Protein AF-A0AA36UUD1-F1 (afdb_monomer_lite)

Secondary structure (DSSP, 8-state):
--THHHHHHHHHHHSTTHHHHHHHHHHHHHPEE-SSPPPSSPPSEEEETTTTEEEE---HHHHHHHHHTTSEEEEEE-TTS-EEEEETTHHHHHHHHHHHHHHHHTT--------S-HHHHHHHHHHHHHHHHHHTTT-SPPPBGGGTB--TTSBPTTT-SBP--

Organism: Vibrio alginolyticus (NCBI:txid663)

pLDDT: mean 83.98, std 16.16, range [36.0, 97.5]

Sequence (165 aa):
MCADVVRQLDKALTNGNSKNQLSLIIELMEALPLDGTVYEMPQQVELIPHDEIYIGFFETTIIDRMQGLGIITLLGGHDDERQAVKLNERDDFLASWSAGVNEARNGSDLHYADYNNKYAFTAGYEHWHNRNKKALKGRLTHYSTSREYLCHGFIDEDTGEIWHQ

Radius of gyration: 15.78 Å; chains: 1; bounding box: 37×36×42 Å

Foldseek 3Di:
DDPPVVVVLVVCCPPPCNVLLLVVVQLLQFADEPPVDDDPDDRQWHAPPVVQKIKHAHDVVSVVVCVVVVQKDWPAADPVRITIMHGDVVVLLLVLLLQLLVCLVVVHDPDDDVRPDPNSSVSSVVVNVVQVVCVVVVNDDAAAVVNSGAGRNGQHPVPRDGDHD

Structure (mmCIF, N/CA/C/O backbone):
data_AF-A0AA36UUD1-F1
#
_entry.id   AF-A0AA36UUD1-F1
#
loop_
_atom_site.group_PDB
_atom_site.id
_atom_site.type_symbol
_atom_site.label_atom_id
_atom_site.label_alt_id
_atom_site.label_comp_id
_atom_site.label_asym_id
_atom_site.label_entity_id
_atom_site.label_seq_id
_atom_site.pdbx_PDB_ins_code
_atom_site.Cartn_x
_atom_site.Cartn_y
_atom_site.Cartn_z
_atom_site.occupancy
_atom_site.B_iso_or_equiv
_atom_site.auth_seq_id
_atom_site.auth_comp_id
_atom_site.auth_asym_id
_atom_site.auth_atom_id
_atom_site.pdbx_PDB_model_num
ATOM 1 N N . MET A 1 1 ? -13.589 -19.542 -13.590 1.00 39.94 1 MET A N 1
ATOM 2 C CA . MET A 1 1 ? -14.542 -18.630 -12.916 1.00 39.94 1 MET A CA 1
ATOM 3 C C . MET A 1 1 ? -14.615 -17.344 -13.721 1.00 39.94 1 MET A C 1
ATOM 5 O O . MET A 1 1 ? -13.586 -16.883 -14.193 1.00 39.94 1 MET A O 1
ATOM 9 N N . CYS A 1 2 ? -15.841 -16.923 -14.024 1.00 40.00 2 CYS A N 1
ATOM 10 C CA . CYS A 1 2 ? -16.252 -16.313 -15.292 1.00 40.00 2 CYS A CA 1
ATOM 11 C C . CYS A 1 2 ? -16.109 -14.779 -15.310 1.00 40.00 2 CYS A C 1
ATOM 13 O O . CYS A 1 2 ? -16.093 -14.152 -14.255 1.00 40.00 2 CYS A O 1
ATOM 15 N N . ALA A 1 3 ? -16.047 -14.191 -16.507 1.00 40.28 3 ALA A N 1
ATOM 16 C CA . ALA A 1 3 ? -15.802 -12.777 -16.834 1.00 40.28 3 ALA A CA 1
ATOM 17 C C . ALA A 1 3 ? -16.609 -11.708 -16.049 1.00 40.28 3 ALA A C 1
ATOM 19 O O . ALA A 1 3 ? -16.283 -10.523 -16.108 1.00 40.28 3 ALA A O 1
ATOM 20 N N . ASP A 1 4 ? -17.630 -12.103 -15.290 1.00 36.00 4 ASP A N 1
ATOM 21 C CA . ASP A 1 4 ? -18.462 -11.217 -14.477 1.00 36.00 4 ASP A CA 1
ATOM 22 C C . ASP A 1 4 ? -17.729 -10.606 -13.276 1.00 36.00 4 ASP A C 1
ATOM 24 O O . ASP A 1 4 ? -17.966 -9.442 -12.961 1.00 36.00 4 ASP A O 1
ATOM 28 N N . VAL A 1 5 ? -16.796 -11.328 -12.644 1.00 43.16 5 VAL A N 1
ATOM 29 C CA . VAL A 1 5 ? -16.016 -10.793 -11.506 1.00 43.16 5 VAL A CA 1
ATOM 30 C C . VAL A 1 5 ? -15.015 -9.733 -11.979 1.00 43.16 5 VAL A C 1
ATOM 32 O O . VAL A 1 5 ? -14.884 -8.679 -11.365 1.00 43.16 5 VAL A O 1
ATOM 35 N N . VAL A 1 6 ? -14.367 -9.968 -13.126 1.00 42.56 6 VAL A N 1
ATOM 36 C CA . VAL A 1 6 ? -13.420 -9.023 -13.749 1.00 42.56 6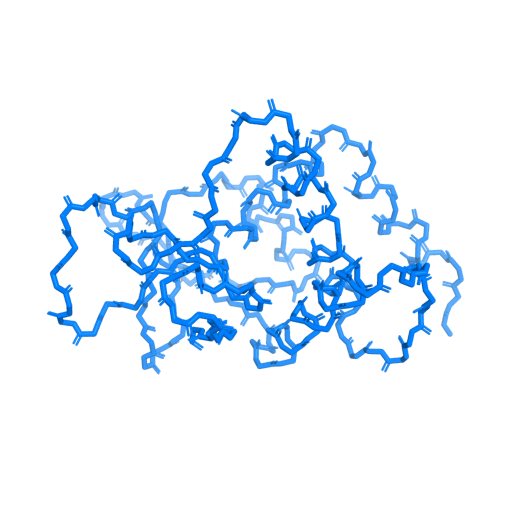 VAL A CA 1
ATOM 37 C C . VAL A 1 6 ? -14.131 -7.730 -14.143 1.00 42.56 6 VAL A C 1
ATOM 39 O O . VAL A 1 6 ? -13.677 -6.638 -13.827 1.00 42.56 6 VAL A O 1
ATOM 42 N N . ARG A 1 7 ? -15.321 -7.843 -14.738 1.00 43.84 7 ARG A N 1
ATOM 43 C CA . ARG A 1 7 ? -16.137 -6.685 -15.115 1.00 43.84 7 ARG A CA 1
ATOM 44 C C . ARG A 1 7 ? -16.692 -5.922 -13.904 1.00 43.84 7 ARG A C 1
ATOM 46 O O . ARG A 1 7 ? -16.985 -4.732 -14.021 1.00 43.84 7 ARG A O 1
ATOM 53 N N . GLN A 1 8 ? -16.863 -6.587 -12.761 1.00 48.94 8 GLN A N 1
ATOM 54 C CA . GLN A 1 8 ? -17.223 -5.949 -11.492 1.00 48.94 8 GLN A CA 1
ATOM 55 C C . GLN A 1 8 ? -16.033 -5.219 -10.856 1.00 48.94 8 GLN A C 1
ATOM 57 O O . GLN A 1 8 ? -16.241 -4.121 -10.346 1.00 48.94 8 GLN A O 1
ATOM 62 N N . LEU A 1 9 ? -14.815 -5.767 -10.944 1.00 50.91 9 LEU A N 1
ATOM 63 C CA . LEU A 1 9 ? -13.569 -5.123 -10.504 1.00 50.91 9 LEU A CA 1
ATOM 64 C C . LEU A 1 9 ? -13.235 -3.891 -11.356 1.00 50.91 9 LEU A C 1
ATOM 66 O O . LEU A 1 9 ? -13.065 -2.813 -10.797 1.00 50.91 9 LEU A O 1
ATOM 70 N N . ASP A 1 10 ? -13.290 -4.000 -12.687 1.00 45.44 10 ASP A N 1
ATOM 71 C CA . ASP A 1 10 ? -13.124 -2.850 -13.590 1.00 45.44 10 ASP A CA 1
ATOM 72 C C . ASP A 1 10 ? -14.180 -1.773 -13.313 1.00 45.44 10 ASP A C 1
ATOM 74 O O . ASP A 1 10 ? -13.852 -0.602 -13.157 1.00 45.44 10 ASP A O 1
ATOM 78 N N . LYS A 1 11 ? -15.460 -2.146 -13.149 1.00 48.84 11 LYS A N 1
ATOM 79 C CA . LYS A 1 11 ? -16.509 -1.184 -12.757 1.00 48.84 11 LYS A CA 1
ATOM 80 C C . LYS A 1 11 ? -16.268 -0.563 -11.381 1.00 48.84 11 LYS A C 1
ATOM 82 O O . LYS A 1 11 ? -16.616 0.605 -11.180 1.00 48.84 11 LYS A O 1
ATOM 87 N N . ALA A 1 12 ? -15.743 -1.336 -10.431 1.00 50.03 12 ALA A N 1
ATOM 88 C CA . ALA A 1 12 ? -15.401 -0.854 -9.101 1.00 50.03 12 ALA A CA 1
ATOM 89 C C . ALA A 1 12 ? -14.229 0.127 -9.147 1.00 50.03 12 ALA A C 1
ATOM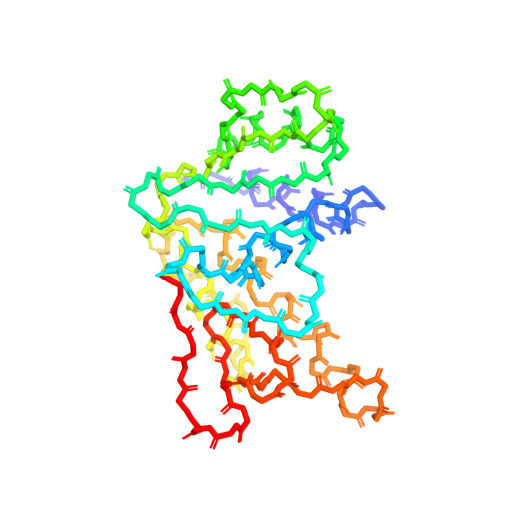 91 O O . ALA A 1 12 ? -14.250 1.041 -8.332 1.00 50.03 12 ALA A O 1
ATOM 92 N N . LEU A 1 13 ? -13.318 -0.015 -10.124 1.00 45.81 13 LEU A N 1
ATOM 93 C CA . LEU A 1 13 ? -12.143 0.828 -10.370 1.00 45.81 13 LEU A CA 1
ATOM 94 C C . LEU A 1 13 ? -12.403 2.032 -11.312 1.00 45.81 13 LEU A C 1
ATOM 96 O O . LEU A 1 13 ? -11.709 3.046 -11.232 1.00 45.81 13 LEU A O 1
ATOM 100 N N . THR A 1 14 ? -13.453 2.010 -12.145 1.00 42.50 14 THR A N 1
ATOM 101 C CA . THR A 1 14 ? -13.769 3.105 -13.094 1.00 42.50 14 THR A CA 1
ATOM 102 C C . THR A 1 14 ? -14.864 4.080 -12.643 1.00 42.50 14 THR A C 1
ATOM 104 O O . THR A 1 14 ? -14.973 5.176 -13.194 1.00 42.50 14 THR A O 1
ATOM 107 N N . ASN A 1 15 ? -15.704 3.723 -11.665 1.00 42.62 15 ASN A N 1
ATOM 108 C CA . ASN A 1 15 ? -16.710 4.645 -11.114 1.00 42.62 15 ASN A CA 1
ATOM 109 C C . ASN A 1 15 ? -16.046 5.630 -10.144 1.00 42.62 15 ASN A C 1
ATOM 111 O O . ASN A 1 15 ? -15.159 5.225 -9.417 1.00 42.62 15 ASN A O 1
ATOM 115 N N . GLY A 1 16 ? -16.497 6.888 -10.044 1.00 40.75 16 GLY A N 1
ATOM 116 C CA . GLY A 1 16 ? -15.852 7.942 -9.226 1.00 40.75 16 GLY A CA 1
ATOM 117 C C . GLY A 1 16 ? -15.595 7.629 -7.737 1.00 40.75 16 GLY A C 1
ATOM 118 O O . GLY A 1 16 ? -14.878 8.376 -7.085 1.00 40.75 16 GLY A O 1
ATOM 119 N N . ASN A 1 17 ? -16.131 6.516 -7.233 1.00 51.69 17 ASN A N 1
ATOM 120 C CA . ASN A 1 17 ? -15.953 5.966 -5.890 1.00 51.69 17 ASN A CA 1
ATOM 121 C C . ASN A 1 17 ? -14.735 5.001 -5.777 1.00 51.69 17 ASN A C 1
ATOM 123 O O . ASN A 1 17 ? -14.355 4.591 -4.688 1.00 51.69 17 ASN A O 1
ATOM 127 N N . SER A 1 18 ? -14.115 4.626 -6.902 1.00 55.06 18 SER A N 1
ATOM 128 C CA . SER A 1 18 ? -12.915 3.782 -6.990 1.00 55.06 18 SER A CA 1
ATOM 129 C C . SER A 1 18 ? -11.653 4.455 -6.482 1.00 55.06 18 SER A C 1
ATOM 131 O O . SER A 1 18 ? -10.820 3.836 -5.831 1.00 55.06 18 SER A O 1
ATOM 133 N N . LYS A 1 19 ? -11.530 5.750 -6.784 1.00 57.38 19 LYS A N 1
ATOM 134 C CA . LYS A 1 19 ? -10.394 6.583 -6.399 1.00 57.38 19 LYS A CA 1
ATOM 135 C C . LYS A 1 19 ? -10.244 6.616 -4.887 1.00 57.38 19 LYS A C 1
ATOM 137 O O . LYS A 1 19 ? -9.124 6.617 -4.404 1.00 57.38 19 LYS A O 1
ATOM 142 N N . ASN A 1 20 ? -11.365 6.571 -4.174 1.00 77.44 20 ASN A N 1
ATOM 143 C CA . ASN A 1 20 ? -11.408 6.556 -2.721 1.00 77.44 20 ASN A CA 1
ATOM 144 C C . ASN A 1 20 ? -10.974 5.187 -2.159 1.00 77.44 20 ASN A C 1
ATOM 146 O O . ASN A 1 20 ? -10.222 5.138 -1.194 1.00 77.44 20 ASN A O 1
ATOM 150 N N . GLN A 1 21 ? -11.354 4.076 -2.805 1.00 86.25 21 GLN A N 1
ATOM 151 C CA . GLN A 1 21 ? -10.882 2.733 -2.428 1.00 86.25 21 GLN A CA 1
ATOM 152 C C . GLN A 1 21 ? -9.380 2.556 -2.669 1.00 86.25 21 GLN A C 1
ATOM 154 O O . GLN A 1 21 ? -8.671 2.054 -1.802 1.00 86.25 21 GLN A O 1
ATOM 159 N N . LEU A 1 22 ? -8.897 2.985 -3.839 1.00 89.38 22 LEU A N 1
ATOM 160 C CA . LEU A 1 22 ? -7.475 2.952 -4.158 1.00 89.38 22 LEU A CA 1
ATOM 161 C C . LEU A 1 22 ? -6.684 3.878 -3.224 1.00 89.38 22 LEU A C 1
ATOM 163 O O . LEU A 1 22 ? -5.611 3.483 -2.791 1.00 89.38 22 LEU A O 1
ATOM 167 N N . SER A 1 23 ? -7.218 5.058 -2.875 1.00 90.25 23 SER A N 1
ATOM 168 C CA . SER A 1 23 ? -6.595 5.962 -1.891 1.00 90.25 23 SER A CA 1
ATOM 169 C C . SER A 1 23 ? -6.386 5.266 -0.555 1.00 90.25 23 SER A C 1
ATOM 171 O O . SER A 1 23 ? -5.261 5.242 -0.077 1.00 90.25 23 SER A O 1
ATOM 173 N N . LEU A 1 24 ? -7.427 4.617 -0.018 1.00 92.69 24 LEU A N 1
ATOM 174 C CA . LEU A 1 24 ? -7.310 3.878 1.237 1.00 92.69 24 LEU A CA 1
ATOM 175 C C . LEU A 1 24 ? -6.187 2.838 1.163 1.00 92.69 24 LEU A C 1
ATOM 177 O O . LEU A 1 24 ? -5.334 2.799 2.036 1.00 92.69 24 LEU A O 1
ATOM 181 N N . ILE A 1 25 ? -6.150 2.008 0.116 1.00 95.50 25 ILE A N 1
ATOM 182 C CA . ILE A 1 25 ? -5.087 1.002 -0.011 1.00 95.50 25 ILE A CA 1
ATOM 183 C C . I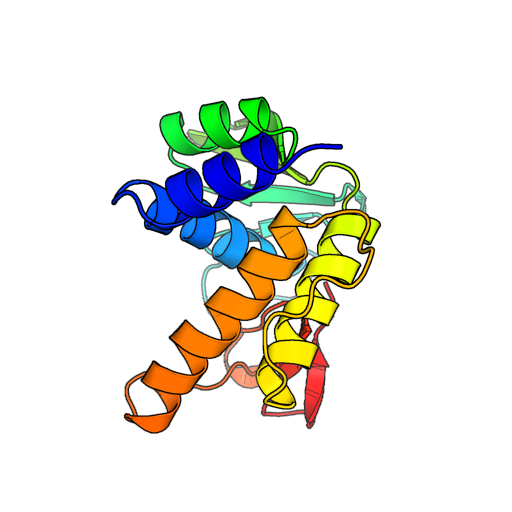LE A 1 25 ? -3.712 1.652 -0.134 1.00 95.50 25 ILE A C 1
ATOM 185 O O . ILE A 1 25 ? -2.777 1.165 0.490 1.00 95.50 25 ILE A O 1
ATOM 189 N N . ILE A 1 26 ? -3.576 2.737 -0.898 1.00 94.69 26 ILE A N 1
ATOM 190 C CA . ILE A 1 26 ? -2.313 3.477 -0.991 1.00 94.69 26 ILE A CA 1
ATOM 191 C C . ILE A 1 26 ? -1.876 3.942 0.398 1.00 94.69 26 ILE A C 1
ATOM 193 O O . ILE A 1 26 ? -0.736 3.689 0.761 1.00 94.69 26 ILE A O 1
ATOM 197 N N . GLU A 1 27 ? -2.774 4.528 1.189 1.00 94.12 27 GLU A N 1
ATOM 198 C CA . GLU A 1 27 ? -2.485 4.970 2.558 1.00 94.12 27 GLU A CA 1
ATOM 199 C C . GLU A 1 27 ? -2.024 3.800 3.443 1.00 94.12 27 GLU A C 1
ATOM 201 O O . GLU A 1 27 ? -1.046 3.931 4.176 1.00 94.12 27 GLU A O 1
ATOM 206 N N . LEU A 1 28 ? -2.643 2.617 3.319 1.00 96.44 28 LEU A N 1
ATOM 207 C CA . LEU A 1 28 ? -2.178 1.411 4.018 1.00 96.44 28 LEU A CA 1
ATOM 208 C C . LEU A 1 28 ? -0.794 0.954 3.528 1.00 96.44 28 LEU A C 1
ATOM 210 O O . LEU A 1 28 ? 0.034 0.547 4.334 1.00 96.44 28 LEU A O 1
ATOM 214 N N . MET A 1 29 ? -0.520 1.011 2.223 1.00 97.25 29 MET A N 1
ATOM 215 C CA . MET A 1 29 ? 0.769 0.614 1.630 1.00 97.25 29 MET A CA 1
ATOM 216 C C . MET A 1 29 ? 1.882 1.643 1.858 1.00 97.25 29 MET A C 1
ATOM 218 O O . MET A 1 29 ? 3.056 1.303 1.710 1.00 97.25 29 MET A O 1
ATOM 222 N N . GLU A 1 30 ? 1.526 2.885 2.185 1.00 95.19 30 GLU A N 1
ATOM 223 C CA . GLU A 1 30 ? 2.431 3.976 2.562 1.00 95.19 30 GLU A CA 1
ATOM 224 C C . GLU A 1 30 ? 2.663 4.061 4.079 1.00 95.19 30 GLU A C 1
ATOM 226 O O . GLU A 1 30 ? 3.582 4.753 4.513 1.00 95.19 30 GLU A O 1
ATOM 231 N N . ALA A 1 31 ? 1.872 3.341 4.884 1.00 94.62 31 ALA A N 1
ATOM 232 C CA . ALA A 1 31 ? 2.023 3.313 6.334 1.00 94.62 31 ALA A CA 1
ATOM 233 C C . ALA A 1 31 ? 3.435 2.867 6.739 1.00 94.62 31 ALA A C 1
ATOM 235 O O . ALA A 1 31 ? 3.985 1.893 6.207 1.00 94.62 31 ALA A O 1
ATOM 236 N N . LEU A 1 32 ? 4.014 3.578 7.698 1.00 91.00 32 LEU A N 1
ATOM 237 C CA . LEU A 1 32 ? 5.332 3.275 8.235 1.00 91.00 32 LEU A CA 1
ATOM 238 C C . LEU A 1 32 ? 5.182 2.526 9.568 1.00 91.00 32 LEU A C 1
ATOM 240 O O . LEU A 1 32 ? 4.195 2.722 10.286 1.00 91.00 32 LEU A O 1
ATOM 244 N N . PRO A 1 33 ? 6.124 1.629 9.897 1.00 89.62 33 PRO A N 1
ATOM 245 C CA . PRO A 1 33 ? 6.029 0.818 11.098 1.00 89.62 33 PRO A CA 1
ATOM 246 C C . PRO A 1 33 ? 6.188 1.670 12.363 1.00 89.62 33 PRO A C 1
ATOM 248 O O . PRO A 1 33 ? 7.097 2.487 12.486 1.00 89.62 33 PRO A O 1
ATOM 251 N N . LEU A 1 34 ? 5.333 1.427 13.352 1.00 85.88 34 LEU A N 1
ATOM 252 C CA . LEU A 1 34 ? 5.462 1.957 14.704 1.00 85.88 34 LEU A CA 1
ATOM 253 C C . LEU A 1 34 ? 6.401 1.052 15.522 1.00 85.88 34 LEU A C 1
ATOM 255 O O . LEU A 1 34 ? 5.986 0.365 16.454 1.00 85.88 34 LEU A O 1
ATOM 259 N N . ASP A 1 35 ? 7.675 1.011 15.135 1.00 83.12 35 ASP A N 1
ATOM 260 C CA . ASP A 1 35 ? 8.712 0.139 15.715 1.00 83.12 35 ASP A CA 1
ATOM 261 C C . ASP A 1 35 ? 9.637 0.853 16.722 1.00 83.12 35 ASP A C 1
ATOM 263 O O . ASP A 1 35 ? 10.632 0.293 17.185 1.00 83.12 35 ASP A O 1
ATOM 267 N N . GLY A 1 36 ? 9.291 2.090 17.088 1.00 80.81 36 GLY A N 1
ATOM 268 C CA . GLY A 1 36 ? 10.110 2.968 17.923 1.00 80.81 36 GLY A CA 1
ATOM 269 C C . GLY A 1 36 ? 10.931 3.985 17.128 1.00 80.81 36 GLY A C 1
ATOM 270 O O . GLY A 1 36 ? 11.556 4.855 17.738 1.00 80.81 36 GLY A O 1
ATOM 271 N N . THR A 1 37 ? 10.899 3.925 15.793 1.00 84.12 37 THR A N 1
ATOM 272 C CA . THR A 1 37 ? 11.420 4.991 14.933 1.00 84.12 37 THR A CA 1
ATOM 273 C C . THR A 1 37 ? 10.635 6.284 15.156 1.00 84.12 37 THR A C 1
ATOM 275 O O . THR A 1 37 ? 9.404 6.294 15.185 1.00 84.12 37 THR A O 1
ATOM 278 N N . VAL A 1 38 ? 11.357 7.390 15.343 1.00 83.62 38 VAL A N 1
ATOM 279 C CA . VAL A 1 38 ? 10.766 8.726 15.468 1.00 83.62 38 VAL A CA 1
ATOM 280 C C . VAL A 1 38 ? 10.782 9.374 14.096 1.00 83.62 38 VAL A C 1
ATOM 282 O O . VAL A 1 38 ? 11.857 9.613 13.552 1.00 83.62 38 VAL A O 1
ATOM 285 N N . TYR A 1 39 ? 9.592 9.656 13.580 1.00 84.00 39 TYR A N 1
ATOM 286 C CA . TYR A 1 39 ? 9.397 10.337 12.309 1.00 84.00 39 TYR A CA 1
ATOM 287 C C . TYR A 1 39 ? 9.187 11.837 12.548 1.00 84.00 39 TYR A C 1
ATOM 289 O O . TYR A 1 39 ? 8.471 12.231 13.474 1.00 84.00 39 TYR A O 1
ATOM 297 N 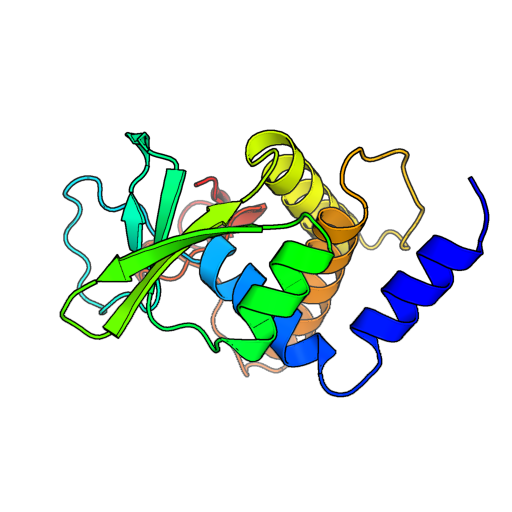N . GLU A 1 40 ? 9.826 12.680 11.743 1.00 85.38 40 GLU A N 1
ATOM 298 C CA . GLU A 1 40 ? 9.643 14.134 11.760 1.00 85.38 40 GLU A CA 1
ATOM 299 C C . GLU A 1 40 ? 8.257 14.536 11.232 1.00 85.38 40 GLU A C 1
ATOM 301 O O . GLU A 1 40 ? 7.668 15.522 11.688 1.00 85.38 40 GLU A O 1
ATOM 306 N N . MET A 1 41 ? 7.719 13.763 10.288 1.00 79.06 41 MET A N 1
ATOM 307 C CA . MET A 1 41 ? 6.434 13.985 9.647 1.00 79.06 41 MET A CA 1
ATOM 308 C C . MET A 1 41 ? 5.338 13.139 10.313 1.00 79.06 41 MET A C 1
ATOM 310 O O . MET A 1 41 ? 5.488 11.925 10.470 1.00 79.06 41 MET A O 1
ATOM 314 N N . PRO A 1 42 ? 4.191 13.743 10.679 1.00 75.06 42 PRO A N 1
ATOM 315 C CA . PRO A 1 42 ? 3.083 12.992 11.251 1.00 75.06 42 PRO A CA 1
ATOM 316 C C . PRO A 1 42 ? 2.495 12.035 10.210 1.00 75.06 42 PRO A C 1
ATOM 318 O O . PRO A 1 42 ? 2.091 12.454 9.121 1.00 75.06 42 PRO A O 1
ATOM 321 N N . GLN A 1 43 ? 2.425 10.753 10.562 1.00 79.19 43 GLN A N 1
ATOM 322 C CA . GLN A 1 43 ? 1.850 9.723 9.704 1.00 79.19 43 GLN A CA 1
ATOM 323 C C . GLN A 1 43 ? 0.325 9.839 9.661 1.00 79.19 43 GLN A C 1
ATOM 325 O O . GLN A 1 43 ? -0.325 10.091 10.674 1.00 79.19 43 GLN A O 1
ATOM 330 N N . GLN A 1 44 ? -0.254 9.635 8.478 1.00 84.56 44 GLN A N 1
ATOM 331 C CA . GLN A 1 44 ? -1.712 9.564 8.324 1.00 84.56 44 GLN A CA 1
ATOM 332 C C . GLN A 1 44 ? -2.270 8.211 8.777 1.00 84.56 44 GLN A C 1
ATOM 334 O O . GLN A 1 44 ? -3.384 8.141 9.296 1.00 84.56 44 GLN A O 1
ATOM 339 N N . VAL A 1 45 ? -1.477 7.156 8.580 1.00 92.19 45 VAL A N 1
ATOM 340 C CA . VAL A 1 45 ? -1.773 5.787 8.991 1.00 92.19 45 VAL A CA 1
ATOM 341 C C . VAL A 1 45 ? -0.543 5.218 9.678 1.00 92.19 45 VAL A C 1
ATOM 343 O O . VAL A 1 45 ? 0.539 5.201 9.095 1.00 92.19 45 VAL A O 1
ATOM 346 N N . GLU A 1 46 ? -0.732 4.733 10.898 1.00 91.44 46 GLU A N 1
ATOM 347 C CA . GLU A 1 46 ? 0.285 4.046 11.689 1.00 91.44 46 GLU A CA 1
ATOM 348 C C . GLU A 1 46 ? 0.135 2.532 11.492 1.00 91.44 46 GLU A C 1
ATOM 350 O O . GLU A 1 46 ? -0.970 1.995 11.614 1.00 91.44 46 GLU A O 1
ATOM 355 N N . LEU A 1 47 ? 1.234 1.827 11.209 1.00 94.31 47 LEU A N 1
ATOM 356 C CA . LEU A 1 47 ? 1.257 0.362 11.162 1.00 94.31 47 LEU A CA 1
ATOM 357 C C . LEU A 1 47 ? 1.834 -0.189 12.469 1.00 94.31 47 LEU A C 1
ATOM 359 O O . LEU A 1 47 ? 2.998 0.044 12.768 1.00 94.31 47 LEU A O 1
ATOM 363 N N . ILE A 1 48 ? 1.065 -0.983 13.215 1.00 93.75 48 ILE A N 1
ATOM 364 C CA . ILE A 1 48 ? 1.567 -1.809 14.323 1.00 93.75 48 ILE A CA 1
ATOM 365 C C . ILE A 1 48 ? 2.079 -3.127 13.723 1.00 93.75 48 ILE A C 1
ATOM 367 O O . ILE A 1 48 ? 1.253 -3.981 13.387 1.00 93.75 48 ILE A O 1
ATOM 371 N N . PRO A 1 49 ? 3.403 -3.343 13.578 1.00 90.12 49 PRO A N 1
ATOM 372 C CA . PRO A 1 49 ? 3.912 -4.426 12.732 1.00 90.12 49 PRO A CA 1
ATOM 373 C C . PRO A 1 49 ? 3.638 -5.816 13.306 1.00 90.12 49 PRO A C 1
ATOM 375 O O . PRO A 1 49 ? 3.245 -6.714 12.574 1.00 90.12 49 PRO A O 1
ATOM 378 N N . HIS A 1 50 ? 3.789 -5.981 14.625 1.00 89.06 50 HIS A N 1
ATOM 379 C CA . HIS A 1 50 ? 3.579 -7.267 15.298 1.00 89.06 50 HIS A CA 1
ATOM 380 C C . HIS A 1 50 ? 2.144 -7.783 15.148 1.00 89.06 50 HIS A C 1
ATOM 382 O O . HIS A 1 50 ? 1.925 -8.981 14.993 1.00 89.06 50 HIS A O 1
ATOM 388 N N . ASP A 1 51 ? 1.171 -6.874 15.206 1.00 92.06 51 ASP A N 1
ATOM 389 C CA . ASP A 1 51 ? -0.242 -7.234 15.139 1.00 92.06 51 ASP A CA 1
ATOM 390 C C . ASP A 1 51 ? -0.817 -7.077 13.729 1.00 92.06 51 ASP A C 1
ATOM 392 O O . ASP A 1 51 ? -1.960 -7.479 13.507 1.00 92.06 51 ASP A O 1
ATOM 396 N N . GLU A 1 52 ? -0.048 -6.519 12.789 1.00 95.00 52 GLU A N 1
ATOM 397 C CA . GLU A 1 52 ? -0.454 -6.197 11.415 1.00 95.00 52 GLU A CA 1
ATOM 398 C C . GLU A 1 52 ? -1.703 -5.306 11.355 1.00 95.00 52 GLU A C 1
ATOM 400 O O . GLU A 1 52 ? -2.607 -5.501 10.537 1.00 95.00 52 GLU A O 1
ATOM 405 N N . ILE A 1 53 ? -1.782 -4.347 12.278 1.00 96.00 53 ILE A N 1
ATOM 406 C CA . ILE A 1 53 ? -2.919 -3.436 12.415 1.00 96.00 53 ILE A CA 1
ATOM 407 C C . ILE A 1 53 ? -2.538 -2.077 11.857 1.00 96.00 53 ILE A C 1
ATOM 409 O O . ILE A 1 53 ? -1.507 -1.517 12.220 1.00 96.00 53 ILE A O 1
ATOM 413 N N . TYR A 1 54 ? -3.416 -1.531 11.027 1.00 96.44 54 TYR A N 1
ATOM 414 C CA . TYR A 1 54 ? -3.330 -0.169 10.534 1.00 96.44 54 TYR A CA 1
ATOM 415 C C . TYR A 1 54 ? -4.296 0.711 11.325 1.00 96.44 54 TYR A C 1
ATOM 417 O O . TYR A 1 54 ? -5.478 0.378 11.440 1.00 96.44 54 TYR A O 1
ATOM 425 N N . ILE A 1 55 ? -3.801 1.825 11.860 1.00 94.38 55 ILE A N 1
ATOM 426 C CA . ILE A 1 55 ? -4.580 2.784 12.647 1.00 94.38 55 ILE A CA 1
ATOM 427 C C . ILE A 1 55 ? -4.568 4.132 11.936 1.00 94.38 55 ILE A C 1
ATOM 429 O O . ILE A 1 55 ? -3.504 4.664 11.632 1.00 94.38 55 ILE A O 1
ATOM 433 N N . GLY A 1 56 ? -5.743 4.703 11.687 1.00 93.31 56 GLY A N 1
ATOM 434 C CA . GLY A 1 56 ? -5.866 5.991 11.006 1.00 93.31 56 GLY A CA 1
ATOM 435 C C . GLY A 1 56 ? -7.298 6.510 10.979 1.00 93.31 56 GLY A C 1
ATOM 436 O O . GLY A 1 56 ? -8.188 5.943 11.612 1.00 93.31 56 GLY A O 1
ATOM 437 N N . PHE A 1 57 ? -7.517 7.600 10.246 1.00 91.12 57 PHE A N 1
ATOM 438 C CA . PHE A 1 57 ? -8.851 8.142 9.987 1.00 91.12 57 PHE A CA 1
ATOM 439 C C . PHE A 1 57 ? -9.323 7.703 8.607 1.00 91.12 57 PHE A C 1
ATOM 441 O O . PHE A 1 57 ? -8.800 8.151 7.589 1.00 91.12 57 PHE A O 1
ATOM 448 N N . PHE A 1 58 ? -10.343 6.857 8.572 1.00 90.44 58 PHE A N 1
ATOM 449 C CA . PHE A 1 58 ? -10.869 6.276 7.347 1.00 90.44 58 PHE A CA 1
ATOM 450 C C . PHE A 1 58 ? -12.349 6.614 7.173 1.00 90.44 58 PHE A C 1
ATOM 452 O O . PHE A 1 58 ? -13.134 6.654 8.124 1.00 90.44 58 PHE A O 1
ATOM 459 N N . GLU A 1 59 ? -12.770 6.815 5.926 1.00 90.00 59 GLU A N 1
ATOM 460 C CA . GLU A 1 59 ? -14.182 7.020 5.619 1.00 90.00 59 GLU A CA 1
ATOM 461 C C . GLU A 1 59 ? -14.958 5.704 5.805 1.00 90.00 59 GLU A C 1
ATOM 463 O O . GLU A 1 59 ? -14.686 4.704 5.134 1.00 90.00 59 GLU A O 1
ATOM 468 N N . THR A 1 60 ? -15.970 5.704 6.678 1.00 88.62 60 THR A N 1
ATOM 469 C CA . THR A 1 60 ? -16.758 4.503 7.014 1.00 88.62 60 THR A CA 1
ATOM 470 C C . THR A 1 60 ? -17.371 3.830 5.784 1.00 88.62 60 THR A C 1
ATOM 472 O O . THR A 1 60 ? -17.374 2.607 5.685 1.00 88.62 60 THR A O 1
ATOM 475 N N . THR A 1 61 ? -17.829 4.613 4.800 1.00 91.00 61 THR A N 1
ATOM 476 C CA . THR A 1 61 ? -18.424 4.076 3.563 1.00 91.00 61 THR A CA 1
ATOM 477 C C . THR A 1 61 ? -17.415 3.271 2.735 1.00 91.00 61 THR A C 1
ATOM 479 O O . THR A 1 61 ? -17.782 2.281 2.095 1.00 91.00 61 THR A O 1
ATOM 482 N N . ILE A 1 62 ? -16.138 3.673 2.757 1.00 90.25 62 ILE A N 1
ATOM 483 C CA . ILE A 1 62 ? -15.047 2.963 2.091 1.00 90.25 62 ILE A CA 1
ATOM 484 C C . ILE A 1 62 ? -14.727 1.701 2.884 1.00 90.25 62 ILE A C 1
ATOM 486 O O . ILE A 1 62 ? -14.639 0.638 2.270 1.00 90.25 62 ILE A O 1
ATOM 490 N N . ILE A 1 63 ? -14.624 1.789 4.219 1.00 92.12 63 ILE A N 1
ATOM 491 C CA . ILE A 1 63 ? -14.391 0.617 5.077 1.00 92.12 63 ILE A CA 1
ATOM 492 C C . ILE A 1 63 ? -15.438 -0.460 4.799 1.00 92.12 63 ILE A C 1
ATOM 494 O O . ILE A 1 63 ? -15.077 -1.574 4.422 1.00 92.12 63 ILE A O 1
ATOM 498 N N . ASP A 1 64 ? -16.726 -0.125 4.903 1.00 92.12 64 ASP A N 1
ATOM 499 C CA . ASP A 1 64 ? -17.829 -1.071 4.703 1.00 92.12 64 ASP A CA 1
ATOM 500 C C . ASP A 1 64 ? -17.737 -1.768 3.347 1.00 92.12 64 ASP A C 1
ATOM 502 O O . ASP A 1 64 ? -17.943 -2.979 3.217 1.00 92.12 64 ASP A O 1
ATOM 506 N N . ARG A 1 65 ? -17.370 -1.006 2.315 1.00 91.00 65 ARG A N 1
ATOM 507 C CA . ARG A 1 65 ? -17.233 -1.533 0.965 1.00 91.00 65 ARG A CA 1
ATOM 508 C C . ARG A 1 65 ? -16.032 -2.460 0.821 1.00 91.00 65 ARG A C 1
ATOM 510 O O . ARG A 1 65 ? -16.144 -3.486 0.155 1.00 91.00 65 ARG A O 1
ATOM 517 N N . MET A 1 66 ? -14.901 -2.114 1.424 1.00 92.94 66 MET A N 1
ATOM 518 C CA . MET A 1 66 ? -13.681 -2.922 1.383 1.00 92.94 66 MET A CA 1
ATOM 519 C C . MET A 1 66 ? -13.820 -4.206 2.208 1.00 92.94 66 MET A C 1
ATOM 521 O O . MET A 1 66 ? -13.332 -5.252 1.777 1.00 92.94 66 MET A O 1
ATOM 525 N N . GLN A 1 67 ? -14.572 -4.167 3.312 1.00 93.56 67 GLN A N 1
ATOM 526 C CA . GLN A 1 67 ? -15.009 -5.369 4.027 1.00 93.56 67 GLN A CA 1
ATOM 527 C C . GLN A 1 67 ? -15.917 -6.244 3.161 1.00 93.56 67 GLN A C 1
ATOM 529 O O . GLN A 1 67 ? -15.722 -7.453 3.086 1.00 93.56 67 GLN A O 1
ATOM 534 N N . GLY A 1 68 ? -16.881 -5.642 2.453 1.00 91.19 68 GLY A N 1
ATOM 535 C CA . GLY A 1 68 ? -17.771 -6.365 1.539 1.00 91.19 68 GLY A CA 1
ATOM 536 C C . GLY A 1 68 ? -17.041 -7.051 0.377 1.00 91.19 68 GLY A C 1
ATOM 537 O O . GLY A 1 68 ? -17.527 -8.050 -0.147 1.00 91.19 68 GLY A O 1
ATOM 538 N N . LEU A 1 69 ? -15.866 -6.541 -0.006 1.00 88.19 69 LEU A N 1
ATOM 539 C CA . LEU A 1 69 ? -14.967 -7.158 -0.988 1.00 88.19 69 LEU A CA 1
ATOM 540 C C . LEU A 1 69 ? -14.008 -8.191 -0.372 1.00 88.19 69 LEU A C 1
ATOM 542 O O . LEU A 1 69 ? -13.245 -8.812 -1.107 1.00 88.19 69 LEU A O 1
ATOM 546 N N . GLY A 1 70 ? -14.025 -8.368 0.951 1.00 91.50 70 GLY A N 1
ATOM 547 C CA . GLY A 1 70 ? -13.126 -9.269 1.667 1.00 91.50 70 GLY A CA 1
ATOM 548 C C . GLY A 1 70 ? -11.675 -8.790 1.725 1.00 91.50 70 GLY A C 1
ATOM 549 O O . GLY A 1 70 ? -10.805 -9.593 2.036 1.00 91.50 70 GLY A O 1
ATOM 550 N N . ILE A 1 71 ? -11.400 -7.512 1.445 1.00 94.06 71 ILE A N 1
ATOM 551 C CA . ILE A 1 71 ? -10.032 -6.970 1.408 1.00 94.06 71 ILE A CA 1
ATOM 552 C C . ILE A 1 71 ? -9.535 -6.594 2.802 1.00 94.06 71 ILE A C 1
ATOM 554 O O . ILE A 1 71 ? -8.375 -6.839 3.125 1.00 94.06 71 ILE A O 1
ATOM 558 N N . ILE A 1 72 ? -10.408 -6.005 3.620 1.00 96.25 72 ILE A N 1
ATOM 559 C CA . ILE A 1 72 ? -10.060 -5.573 4.974 1.00 96.25 72 ILE A CA 1
ATOM 560 C C . ILE A 1 72 ? -11.044 -6.103 6.008 1.00 96.25 72 ILE A C 1
ATOM 562 O O . ILE A 1 72 ? -12.176 -6.462 5.680 1.00 96.25 72 ILE A O 1
ATOM 566 N N . THR A 1 73 ? -10.622 -6.062 7.265 1.00 96.88 73 THR A N 1
ATOM 567 C CA . THR A 1 73 ? -11.468 -6.256 8.443 1.00 96.88 73 THR A CA 1
ATOM 568 C C . THR A 1 73 ? -11.321 -5.050 9.370 1.00 96.88 73 THR A C 1
ATOM 570 O O . THR A 1 73 ? -10.202 -4.704 9.745 1.00 96.88 73 THR A O 1
ATOM 573 N N . LEU A 1 74 ? -12.431 -4.416 9.758 1.00 96.69 74 LEU A N 1
ATOM 574 C CA . LEU A 1 74 ? -12.474 -3.406 10.818 1.00 96.69 74 LEU A CA 1
ATOM 575 C C . LEU A 1 74 ? -12.433 -4.107 12.178 1.00 96.69 74 LEU A C 1
ATOM 577 O O . LEU A 1 74 ? -13.290 -4.934 12.485 1.00 96.69 74 LEU A O 1
ATOM 581 N N . LEU A 1 75 ? -11.449 -3.757 13.002 1.00 96.19 75 LEU A N 1
ATOM 582 C CA . LEU A 1 75 ? -11.306 -4.281 14.359 1.00 96.19 75 LEU A CA 1
ATOM 583 C C . LEU A 1 75 ? -12.061 -3.439 15.390 1.00 96.19 75 LEU A C 1
ATOM 585 O O . LEU A 1 75 ? -12.517 -3.969 16.401 1.00 96.19 75 LEU A O 1
ATOM 589 N N . GLY A 1 76 ? -12.202 -2.137 15.140 1.00 91.69 76 GLY A N 1
ATOM 590 C CA . GLY A 1 76 ? -12.903 -1.219 16.031 1.00 91.69 76 GLY A CA 1
ATOM 591 C C . GLY A 1 76 ? -12.494 0.236 15.826 1.00 91.69 76 GLY A C 1
ATOM 592 O O . GLY A 1 76 ? -11.674 0.549 14.962 1.00 91.69 76 GLY A O 1
ATOM 593 N N . GLY A 1 77 ? -13.094 1.114 16.628 1.00 88.56 77 GLY A N 1
ATOM 594 C CA . GLY A 1 77 ? -12.709 2.518 16.758 1.00 88.56 77 GLY A CA 1
ATOM 595 C C . GLY A 1 77 ? -12.002 2.778 18.088 1.00 88.56 77 GLY A C 1
ATOM 596 O O . GLY A 1 77 ? -12.246 2.075 19.069 1.00 88.56 77 GLY A O 1
ATOM 597 N N . HIS A 1 78 ? -11.142 3.786 18.102 1.00 81.12 78 HIS A N 1
ATOM 598 C CA . HIS A 1 78 ? -10.477 4.332 19.278 1.00 81.12 78 HIS A CA 1
ATOM 599 C C . HIS A 1 78 ? -11.228 5.567 19.800 1.00 81.12 78 HIS A C 1
ATOM 601 O O . HIS A 1 78 ? -12.051 6.159 19.100 1.00 81.12 78 HIS A O 1
ATOM 607 N N . ASP A 1 79 ? -10.925 5.968 21.037 1.00 78.81 79 ASP A N 1
ATOM 608 C CA . ASP A 1 79 ? -11.551 7.124 21.700 1.00 78.81 79 ASP A CA 1
ATOM 609 C C . ASP A 1 79 ? -11.282 8.460 20.982 1.00 78.81 79 ASP A C 1
ATOM 611 O O . ASP A 1 79 ? -12.007 9.432 21.179 1.00 78.81 79 ASP A O 1
ATOM 615 N N . ASP A 1 80 ? -10.249 8.511 20.141 1.00 85.12 80 ASP A N 1
ATOM 616 C CA . ASP A 1 80 ? -9.859 9.664 19.327 1.00 85.12 80 ASP A CA 1
ATOM 617 C C . ASP A 1 80 ? -10.425 9.621 17.896 1.00 85.12 80 ASP A C 1
ATOM 619 O O . ASP A 1 80 ? -9.917 10.303 17.010 1.00 85.12 80 ASP A O 1
ATOM 623 N N . GLU A 1 81 ? -11.476 8.824 17.679 1.00 85.56 81 GLU A N 1
ATOM 624 C CA . GLU A 1 81 ? -12.175 8.616 16.402 1.00 85.56 81 GLU A CA 1
ATOM 625 C C . GLU A 1 81 ? -11.366 7.880 15.319 1.00 85.56 81 GLU A C 1
ATOM 627 O O . GLU A 1 81 ? -11.910 7.586 14.250 1.00 85.56 81 GLU A O 1
ATOM 632 N N . ARG A 1 82 ? -10.105 7.505 15.582 1.00 91.06 82 ARG A N 1
ATOM 633 C CA . ARG A 1 82 ? -9.334 6.648 14.669 1.00 91.06 82 ARG A CA 1
ATOM 634 C C . ARG A 1 82 ? -9.932 5.251 14.616 1.00 91.06 82 ARG A C 1
ATOM 636 O O . ARG A 1 82 ? -10.462 4.746 15.604 1.00 91.06 82 ARG A O 1
ATOM 643 N N . GLN A 1 83 ? -9.812 4.583 13.477 1.00 94.88 83 GLN A N 1
ATOM 644 C CA . GLN A 1 83 ? -10.215 3.191 13.329 1.00 94.88 83 GLN A CA 1
ATOM 645 C C . GLN A 1 83 ? -9.002 2.280 13.152 1.00 94.88 83 GLN A C 1
ATOM 647 O O . GLN A 1 83 ? -7.998 2.665 12.555 1.00 94.88 83 GLN A O 1
ATOM 652 N N . ALA A 1 84 ? -9.129 1.052 13.649 1.00 96.38 84 ALA A N 1
ATOM 653 C CA . ALA A 1 84 ? -8.147 -0.010 13.486 1.00 96.38 84 ALA A CA 1
ATOM 654 C C . ALA A 1 84 ? -8.636 -1.010 12.432 1.00 96.38 84 ALA A C 1
ATOM 656 O O . ALA A 1 84 ? -9.711 -1.599 12.584 1.00 96.38 84 ALA A O 1
ATOM 657 N N . VAL A 1 85 ? -7.850 -1.231 11.379 1.00 97.19 85 VAL A N 1
ATOM 658 C CA . VAL A 1 85 ? -8.171 -2.169 10.293 1.00 97.19 85 VAL A CA 1
ATOM 659 C C . VAL A 1 85 ? -7.037 -3.167 10.057 1.00 97.19 85 VAL A C 1
ATOM 661 O O . VAL A 1 85 ? -5.871 -2.884 10.327 1.00 97.19 85 VAL A O 1
ATOM 664 N N . LYS A 1 86 ? -7.380 -4.339 9.520 1.00 97.50 86 LYS A N 1
ATOM 665 C CA . LYS A 1 86 ? -6.434 -5.340 9.009 1.00 97.50 86 LYS A CA 1
ATOM 666 C C . LYS A 1 86 ? -6.654 -5.590 7.531 1.00 97.50 86 LYS A C 1
ATOM 668 O O . LYS A 1 86 ? -7.798 -5.589 7.084 1.00 97.50 86 LYS A O 1
ATOM 673 N N . LEU A 1 87 ? -5.577 -5.881 6.808 1.00 97.25 87 LEU A N 1
ATOM 674 C CA . LEU A 1 87 ? -5.656 -6.520 5.495 1.00 97.25 87 LEU A CA 1
ATOM 675 C C . LEU A 1 87 ? -5.924 -8.015 5.688 1.00 97.25 87 LEU A C 1
ATOM 677 O O . LEU A 1 87 ? -5.252 -8.672 6.483 1.00 97.25 87 LEU A O 1
ATOM 681 N N . ASN A 1 88 ? -6.892 -8.557 4.959 1.00 95.75 88 ASN A N 1
ATOM 682 C CA . ASN A 1 88 ? -7.116 -9.999 4.930 1.00 95.75 88 ASN A CA 1
ATOM 683 C C . ASN A 1 88 ? -6.067 -10.649 4.024 1.00 95.75 88 ASN A C 1
ATOM 685 O O . ASN A 1 88 ? -5.778 -10.117 2.953 1.00 95.75 88 ASN A O 1
ATOM 689 N N . GLU A 1 89 ? -5.512 -11.789 4.454 1.00 94.81 89 GLU A N 1
ATOM 690 C CA . GLU A 1 89 ? -4.438 -12.488 3.727 1.00 94.81 89 GLU A CA 1
ATOM 691 C C . GLU A 1 89 ? -3.276 -11.530 3.382 1.00 94.81 89 GLU A C 1
ATOM 693 O O . GLU A 1 89 ? -2.845 -11.439 2.234 1.00 94.81 89 GLU A O 1
ATOM 698 N N . ARG A 1 90 ? -2.811 -10.758 4.382 1.00 95.31 90 ARG A N 1
ATOM 699 C CA . ARG A 1 90 ? -1.885 -9.626 4.206 1.00 95.31 90 ARG A CA 1
ATOM 700 C C . ARG A 1 90 ? -0.665 -9.971 3.355 1.00 95.31 90 ARG A C 1
ATOM 702 O O . ARG A 1 90 ? -0.371 -9.222 2.431 1.00 95.31 90 ARG A O 1
ATOM 709 N N . ASP A 1 91 ? 0.007 -11.085 3.618 1.00 94.75 91 ASP A N 1
ATOM 710 C CA . ASP A 1 91 ? 1.202 -11.477 2.858 1.00 94.75 91 ASP A CA 1
ATOM 711 C C . ASP A 1 91 ? 0.901 -11.684 1.367 1.00 94.75 91 ASP A C 1
ATOM 713 O O . ASP A 1 91 ? 1.608 -11.155 0.506 1.00 94.75 91 ASP A O 1
ATOM 717 N N . ASP A 1 92 ? -0.198 -12.372 1.049 1.00 94.25 92 ASP A N 1
ATOM 718 C CA . ASP A 1 92 ? -0.662 -12.576 -0.327 1.00 94.25 92 ASP A CA 1
ATOM 719 C C . ASP A 1 92 ? -1.088 -11.252 -0.977 1.00 94.25 92 ASP A C 1
ATOM 721 O O . ASP A 1 92 ? -0.842 -11.030 -2.170 1.00 94.25 92 ASP A O 1
ATOM 725 N N . PHE A 1 93 ? -1.698 -10.350 -0.201 1.00 96.06 93 PHE A N 1
ATOM 726 C CA . PHE A 1 93 ? -2.043 -9.002 -0.644 1.00 96.06 93 PHE A CA 1
ATOM 727 C C . PHE A 1 93 ? -0.785 -8.200 -1.001 1.00 96.06 93 PHE A C 1
ATOM 729 O O . PHE A 1 93 ? -0.696 -7.675 -2.111 1.00 96.06 93 PHE A O 1
ATOM 736 N N . LEU A 1 94 ? 0.197 -8.134 -0.099 1.00 96.50 94 LEU A N 1
ATOM 737 C CA . LEU A 1 94 ? 1.454 -7.404 -0.280 1.00 96.50 94 LEU A CA 1
ATOM 738 C C . LEU A 1 94 ? 2.266 -7.952 -1.456 1.00 96.50 94 LEU A C 1
ATOM 740 O O . LEU A 1 94 ? 2.717 -7.187 -2.314 1.00 96.50 94 LEU A O 1
ATOM 744 N N . ALA A 1 95 ? 2.387 -9.278 -1.548 1.00 95.00 95 ALA A N 1
ATOM 745 C CA . ALA A 1 95 ? 3.063 -9.940 -2.655 1.00 95.00 95 ALA A CA 1
ATOM 746 C C . ALA A 1 95 ? 2.382 -9.626 -3.995 1.00 95.00 95 ALA A C 1
ATOM 748 O O . ALA A 1 95 ? 3.052 -9.266 -4.966 1.00 95.00 95 ALA A O 1
ATOM 749 N N . SER A 1 96 ? 1.047 -9.700 -4.043 1.00 94.12 96 SER A N 1
ATOM 750 C CA . SER A 1 96 ? 0.277 -9.392 -5.252 1.00 94.12 96 SER A CA 1
ATOM 751 C C . SER A 1 96 ? 0.380 -7.911 -5.633 1.00 94.12 96 SER A C 1
ATOM 753 O O . SER A 1 96 ? 0.570 -7.601 -6.807 1.00 94.12 96 SER A O 1
ATOM 755 N N . TRP A 1 97 ? 0.319 -6.995 -4.661 1.00 95.88 97 TRP A N 1
ATOM 756 C CA . TRP A 1 97 ? 0.524 -5.560 -4.872 1.00 95.88 97 TRP A CA 1
ATOM 757 C C . TRP A 1 97 ? 1.904 -5.266 -5.464 1.00 95.88 97 TRP A C 1
ATOM 759 O O . TRP A 1 97 ? 2.003 -4.633 -6.516 1.00 95.88 97 TRP A O 1
ATOM 769 N N . SER A 1 98 ? 2.965 -5.772 -4.829 1.00 96.00 98 SER A N 1
ATOM 770 C CA . SER A 1 98 ? 4.348 -5.585 -5.279 1.00 96.00 98 SER A CA 1
ATOM 771 C C . SER A 1 98 ? 4.571 -6.156 -6.683 1.00 96.00 98 SER A C 1
ATOM 773 O O . SER A 1 98 ? 5.201 -5.515 -7.527 1.00 96.00 98 SER A O 1
ATOM 775 N N . ALA A 1 99 ? 3.971 -7.313 -6.988 1.00 93.06 99 ALA A N 1
ATOM 776 C CA . ALA A 1 99 ? 3.988 -7.881 -8.333 1.00 93.06 99 ALA A CA 1
ATOM 777 C C . ALA A 1 99 ? 3.332 -6.945 -9.363 1.00 93.06 99 ALA A C 1
ATOM 779 O O . ALA A 1 99 ? 3.909 -6.724 -10.425 1.00 93.06 99 ALA A O 1
ATOM 780 N N . GLY A 1 100 ? 2.187 -6.337 -9.037 1.00 92.31 100 GLY A N 1
ATOM 781 C CA . GLY A 1 100 ? 1.517 -5.361 -9.903 1.00 92.31 100 GLY A CA 1
ATOM 782 C C . GLY A 1 100 ? 2.361 -4.114 -10.169 1.00 92.31 100 GLY A C 1
ATOM 783 O O . GLY A 1 100 ? 2.483 -3.675 -11.315 1.00 92.31 100 GLY A O 1
ATOM 784 N N . VAL A 1 101 ? 3.001 -3.577 -9.125 1.00 94.31 101 VAL A N 1
ATOM 785 C CA . VAL A 1 101 ? 3.943 -2.449 -9.238 1.00 94.31 101 VAL A CA 1
ATOM 786 C C . VAL A 1 101 ? 5.122 -2.812 -10.146 1.00 94.31 101 VAL A C 1
ATOM 788 O O . VAL A 1 101 ? 5.495 -2.036 -11.028 1.00 94.31 101 VAL A O 1
ATOM 791 N N . ASN A 1 102 ? 5.704 -3.998 -9.954 1.00 92.75 102 ASN A N 1
ATOM 792 C CA . ASN A 1 102 ? 6.838 -4.472 -10.740 1.00 92.75 102 ASN A CA 1
ATOM 793 C C . ASN A 1 102 ? 6.472 -4.700 -12.215 1.00 92.75 102 ASN A C 1
ATOM 795 O O . ASN A 1 102 ? 7.233 -4.302 -13.095 1.00 92.75 102 ASN A O 1
ATOM 799 N N . GLU A 1 103 ? 5.306 -5.286 -12.486 1.00 90.94 103 GLU A N 1
ATOM 800 C CA . GLU A 1 103 ? 4.824 -5.528 -13.848 1.00 90.94 103 GLU A CA 1
ATOM 801 C C . GLU A 1 103 ? 4.631 -4.207 -14.605 1.00 90.94 103 GLU A C 1
ATOM 803 O O . GLU A 1 103 ? 5.153 -4.034 -15.708 1.00 90.94 103 GLU A O 1
ATOM 808 N N . ALA A 1 104 ? 3.982 -3.227 -13.961 1.00 90.19 104 ALA A N 1
ATOM 809 C CA . ALA A 1 104 ? 3.808 -1.886 -14.515 1.00 90.19 104 ALA A CA 1
ATOM 810 C C . ALA A 1 104 ? 5.155 -1.205 -14.804 1.00 90.19 104 ALA A C 1
ATOM 812 O O . ALA A 1 104 ? 5.343 -0.607 -15.866 1.00 90.19 104 ALA A O 1
ATOM 813 N N . ARG A 1 105 ? 6.113 -1.328 -13.877 1.00 90.81 105 ARG A N 1
ATOM 814 C CA . ARG A 1 105 ? 7.463 -0.765 -14.010 1.00 90.81 105 ARG A CA 1
ATOM 815 C C . ARG A 1 105 ? 8.238 -1.348 -15.189 1.00 90.81 105 ARG A C 1
ATOM 817 O O . ARG A 1 105 ? 8.976 -0.610 -15.838 1.00 90.81 105 ARG A O 1
ATOM 824 N N . ASN A 1 106 ? 8.061 -2.635 -15.474 1.00 89.00 106 ASN A N 1
ATOM 825 C CA . ASN A 1 106 ? 8.733 -3.315 -16.583 1.00 89.00 106 ASN A CA 1
ATOM 826 C C . ASN A 1 106 ? 8.101 -3.005 -17.951 1.00 89.00 106 ASN A C 1
ATOM 828 O O . ASN A 1 106 ? 8.636 -3.419 -18.978 1.00 89.00 106 ASN A O 1
ATOM 832 N N . GLY A 1 107 ? 6.997 -2.249 -17.980 1.00 82.56 107 GLY A N 1
ATOM 833 C CA . GLY A 1 107 ? 6.310 -1.870 -19.212 1.00 82.56 107 GLY A CA 1
ATOM 834 C C . GLY A 1 107 ? 5.520 -3.011 -19.850 1.00 82.56 107 GLY A C 1
ATOM 835 O O . GLY A 1 107 ? 5.154 -2.900 -21.019 1.00 82.56 107 GLY A O 1
ATOM 836 N N . SER A 1 108 ? 5.270 -4.091 -19.110 1.00 75.88 108 SER A N 1
ATOM 837 C CA . SER A 1 108 ? 4.356 -5.137 -19.550 1.00 75.88 108 SER A CA 1
ATOM 838 C C . SER A 1 108 ? 2.916 -4.640 -19.508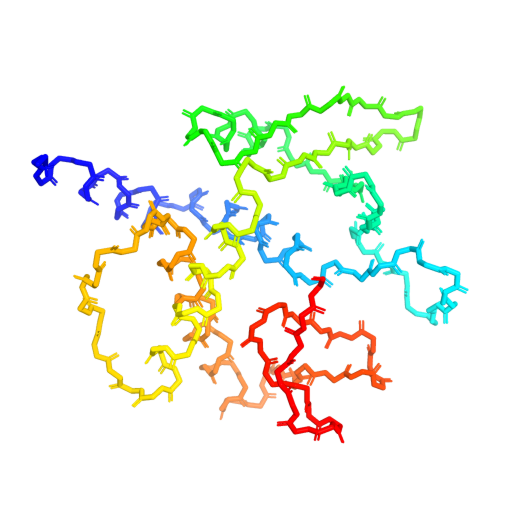 1.00 75.88 108 SER A C 1
ATOM 840 O O . SER A 1 108 ? 2.528 -3.874 -18.623 1.00 75.88 108 SER A O 1
ATOM 842 N N . ASP A 1 109 ? 2.104 -5.130 -20.438 1.00 67.81 109 ASP A N 1
ATOM 843 C CA . ASP A 1 109 ? 0.657 -4.978 -20.349 1.00 67.81 109 ASP A CA 1
ATOM 844 C C . ASP A 1 109 ? 0.101 -5.777 -19.163 1.00 67.81 109 ASP A C 1
ATOM 846 O O . ASP A 1 109 ? 0.736 -6.715 -18.678 1.00 67.81 109 ASP A O 1
ATOM 850 N N . LEU A 1 110 ? -1.110 -5.421 -18.716 1.00 64.94 110 LEU A N 1
ATOM 851 C CA . LEU A 1 110 ? -1.852 -6.124 -17.666 1.00 64.94 110 LEU A CA 1
ATOM 852 C C . LEU A 1 110 ? -2.247 -7.536 -18.146 1.00 64.94 110 LEU A C 1
ATOM 854 O O . LEU A 1 110 ? -3.405 -7.827 -18.445 1.00 64.94 110 LEU A O 1
ATOM 858 N N . HIS A 1 111 ? -1.271 -8.426 -18.263 1.00 59.56 111 HIS A N 1
ATOM 859 C CA . HIS A 1 111 ? -1.499 -9.839 -18.465 1.00 59.56 111 HIS A CA 1
ATOM 860 C C . HIS A 1 111 ? -1.813 -10.443 -17.105 1.00 59.56 111 HIS A C 1
ATOM 862 O O . HIS A 1 111 ? -1.006 -10.395 -16.181 1.00 59.56 111 HIS A O 1
ATOM 868 N N . TYR A 1 112 ? -3.023 -10.987 -16.975 1.00 53.97 112 TYR A N 1
ATOM 869 C CA . TYR A 1 112 ? -3.455 -11.682 -15.772 1.00 53.97 112 TYR A CA 1
ATOM 870 C C . TYR A 1 112 ? -2.578 -12.920 -15.566 1.00 53.97 112 TYR A C 1
ATOM 872 O O . TYR A 1 112 ? -2.889 -13.993 -16.080 1.00 53.97 112 TYR A O 1
ATOM 880 N N . ALA A 1 113 ? -1.482 -12.784 -14.824 1.00 52.41 113 ALA A N 1
ATOM 881 C CA . ALA A 1 113 ? -0.899 -13.939 -14.171 1.00 52.41 113 ALA A CA 1
ATOM 882 C C . ALA A 1 113 ? -1.886 -14.421 -13.096 1.00 52.41 113 ALA A C 1
ATOM 884 O O . ALA A 1 113 ? -2.704 -13.648 -12.579 1.00 52.41 113 ALA A O 1
ATOM 885 N N . ASP A 1 114 ? -1.850 -15.717 -12.804 1.00 61.41 114 ASP A N 1
ATOM 886 C CA . ASP A 1 114 ? -2.702 -16.388 -11.821 1.00 61.41 114 ASP A CA 1
ATOM 887 C C . ASP A 1 114 ? -2.331 -15.987 -10.378 1.00 61.41 114 ASP A C 1
ATOM 889 O O . ASP A 1 114 ? -2.007 -16.826 -9.544 1.00 61.41 114 ASP A O 1
ATOM 893 N N . TYR A 1 115 ? -2.341 -14.689 -10.073 1.00 65.06 115 TYR A N 1
ATOM 894 C CA . TYR A 1 115 ? -2.106 -14.180 -8.728 1.00 65.06 115 TYR A CA 1
ATOM 895 C C . TYR A 1 115 ? -3.319 -14.448 -7.837 1.00 65.06 115 TYR A C 1
ATOM 897 O O . TYR A 1 115 ? -4.467 -14.234 -8.251 1.00 65.06 115 TYR A O 1
ATOM 905 N N . ASN A 1 116 ? -3.043 -14.866 -6.598 1.00 72.75 116 ASN A N 1
ATOM 906 C CA . ASN A 1 116 ? -4.060 -15.155 -5.586 1.00 72.75 116 ASN A CA 1
ATOM 907 C C . ASN A 1 116 ? -4.962 -13.935 -5.339 1.00 72.75 116 ASN A C 1
ATOM 909 O O . ASN A 1 116 ? -6.186 -14.069 -5.354 1.00 72.75 116 ASN A O 1
ATOM 913 N N . ASN A 1 117 ? -4.381 -12.731 -5.221 1.00 83.62 117 ASN A N 1
ATOM 914 C CA . ASN A 1 117 ? -5.133 -11.498 -4.994 1.00 83.62 117 ASN A CA 1
ATOM 915 C C . ASN A 1 117 ? -5.109 -10.554 -6.212 1.00 83.62 117 ASN A C 1
ATOM 917 O O . ASN A 1 117 ? -4.297 -9.633 -6.332 1.00 83.62 117 ASN A O 1
ATOM 921 N N . LYS A 1 118 ? -6.068 -10.756 -7.123 1.00 87.19 118 LYS A N 1
ATOM 922 C CA . LYS A 1 118 ? -6.216 -9.951 -8.353 1.00 87.19 118 LYS A CA 1
ATOM 923 C C . LYS A 1 118 ? -6.503 -8.473 -8.092 1.00 87.19 118 LYS A C 1
ATOM 925 O O . LYS A 1 118 ? -6.126 -7.628 -8.905 1.00 87.19 118 LYS A O 1
ATOM 930 N N . TYR A 1 119 ? -7.184 -8.164 -6.988 1.00 89.50 119 TYR A N 1
ATOM 931 C CA . TYR A 1 119 ? -7.474 -6.786 -6.610 1.00 89.50 119 TYR A CA 1
ATOM 932 C C . TYR A 1 119 ? -6.181 -6.051 -6.242 1.00 89.50 119 TYR A C 1
ATOM 934 O O . TYR A 1 119 ? -5.894 -5.012 -6.831 1.00 89.50 119 TYR A O 1
ATOM 942 N N . ALA A 1 120 ? -5.372 -6.627 -5.349 1.00 92.88 120 ALA A N 1
ATOM 943 C CA . ALA A 1 120 ? -4.101 -6.049 -4.919 1.00 92.88 120 ALA A CA 1
ATOM 944 C C . ALA A 1 120 ? -3.134 -5.843 -6.092 1.00 92.88 120 ALA A C 1
ATOM 946 O O . ALA A 1 120 ? -2.564 -4.763 -6.235 1.00 92.88 120 ALA A O 1
ATOM 947 N N . PHE A 1 121 ? -3.024 -6.839 -6.980 1.00 92.62 121 PHE A N 1
ATOM 948 C CA . PHE A 1 121 ? -2.223 -6.730 -8.201 1.00 92.62 121 PHE A CA 1
ATOM 949 C C . PHE A 1 121 ? -2.648 -5.544 -9.071 1.00 92.62 121 PHE A C 1
ATOM 951 O O . PHE A 1 121 ? -1.826 -4.706 -9.443 1.00 92.62 121 PHE A O 1
ATOM 958 N N . THR A 1 122 ? -3.947 -5.439 -9.362 1.00 89.75 122 THR A N 1
ATOM 959 C CA . THR A 1 122 ? -4.475 -4.356 -10.204 1.00 89.75 122 THR A CA 1
ATOM 960 C C . THR A 1 122 ? -4.271 -2.994 -9.538 1.00 89.75 122 THR A C 1
ATOM 962 O O . THR A 1 122 ? -3.850 -2.047 -10.195 1.00 89.75 122 THR A O 1
ATOM 965 N N . ALA A 1 123 ? -4.490 -2.902 -8.224 1.00 92.50 123 ALA A N 1
ATOM 966 C CA . ALA A 1 123 ? -4.307 -1.670 -7.465 1.00 92.50 123 ALA A CA 1
ATOM 967 C C . ALA A 1 123 ? -2.839 -1.196 -7.462 1.00 92.50 123 ALA A C 1
ATOM 969 O O . ALA A 1 123 ? -2.581 -0.017 -7.711 1.00 92.50 123 ALA A O 1
ATOM 970 N N . GLY A 1 124 ? -1.876 -2.106 -7.269 1.00 93.88 124 GLY A N 1
ATOM 971 C CA . GLY A 1 124 ? -0.446 -1.790 -7.342 1.00 93.88 124 GLY A CA 1
ATOM 972 C C . GLY A 1 124 ? -0.018 -1.333 -8.741 1.00 93.88 124 GLY A C 1
ATOM 973 O O . GLY A 1 124 ? 0.666 -0.315 -8.888 1.00 93.88 124 GLY A O 1
ATOM 974 N N . TYR A 1 125 ? -0.494 -2.028 -9.780 1.00 91.94 125 TYR A N 1
ATOM 975 C CA . TYR A 1 125 ? -0.261 -1.665 -11.182 1.00 91.94 125 TYR A CA 1
ATOM 976 C C . TYR A 1 125 ? -0.800 -0.259 -11.505 1.00 91.94 125 TYR A C 1
ATOM 978 O O . TYR A 1 125 ? -0.090 0.591 -12.053 1.00 91.94 125 TYR A O 1
ATOM 986 N N . GLU A 1 126 ? -2.051 0.024 -11.128 1.00 91.00 126 GLU A N 1
ATOM 987 C CA . GLU A 1 126 ? -2.682 1.332 -11.330 1.00 91.00 126 GLU A CA 1
ATOM 988 C C . GLU A 1 126 ? -1.981 2.449 -10.552 1.00 91.00 126 GLU A C 1
ATOM 990 O O . GLU A 1 126 ? -1.772 3.543 -11.094 1.00 91.00 126 GLU A O 1
ATOM 995 N N . HIS A 1 127 ? -1.597 2.194 -9.297 1.00 93.69 127 HIS A N 1
ATOM 996 C CA . HIS A 1 127 ? -0.873 3.165 -8.477 1.00 93.69 127 HIS A CA 1
ATOM 997 C C . HIS A 1 127 ? 0.454 3.552 -9.124 1.00 93.69 127 HIS A C 1
ATOM 999 O O . HIS A 1 127 ? 0.735 4.745 -9.271 1.00 93.69 127 HIS A O 1
ATOM 1005 N N . TRP A 1 128 ? 1.224 2.575 -9.616 1.00 93.38 128 TRP A N 1
ATOM 1006 C CA . TRP A 1 128 ? 2.479 2.859 -10.309 1.00 93.38 128 TRP A CA 1
ATOM 1007 C C . TRP A 1 128 ? 2.274 3.789 -11.509 1.00 93.38 128 TRP A C 1
ATOM 1009 O O . TRP A 1 128 ? 2.950 4.815 -11.607 1.00 93.38 128 TRP A O 1
ATOM 1019 N N . HIS A 1 129 ? 1.301 3.511 -12.385 1.00 89.81 129 HIS A N 1
ATOM 1020 C CA . HIS A 1 129 ? 1.021 4.364 -13.552 1.00 89.81 129 HIS A CA 1
ATOM 1021 C C . HIS A 1 129 ? 0.567 5.768 -13.154 1.00 89.81 129 HIS A C 1
ATOM 1023 O O . HIS A 1 129 ? 1.038 6.769 -13.709 1.00 89.81 129 HIS A O 1
ATOM 1029 N N . ASN A 1 130 ? -0.327 5.861 -12.166 1.00 89.44 130 ASN A N 1
ATOM 1030 C CA . ASN A 1 130 ? -0.810 7.134 -11.640 1.00 89.44 130 ASN A CA 1
ATOM 1031 C C . ASN A 1 130 ? 0.334 7.977 -11.073 1.00 89.44 130 ASN A C 1
ATOM 1033 O O . ASN A 1 130 ? 0.370 9.196 -11.285 1.00 89.44 130 ASN A O 1
ATOM 1037 N N . ARG A 1 131 ? 1.276 7.333 -10.382 1.00 89.25 131 ARG A N 1
ATOM 1038 C CA . ARG A 1 131 ? 2.414 7.986 -9.746 1.00 89.25 131 ARG A CA 1
ATOM 1039 C C . ARG A 1 131 ? 3.493 8.359 -10.757 1.00 89.25 131 ARG A C 1
ATOM 1041 O O . ARG A 1 131 ? 3.866 9.530 -10.828 1.00 89.25 131 ARG A O 1
ATOM 1048 N N . ASN A 1 132 ? 3.907 7.426 -11.612 1.00 84.25 132 ASN A N 1
ATOM 1049 C CA . ASN A 1 132 ? 4.916 7.648 -12.648 1.00 84.25 132 ASN A CA 1
ATOM 1050 C C . ASN A 1 132 ? 4.500 8.779 -13.603 1.00 84.25 132 ASN A C 1
ATOM 1052 O O . ASN A 1 132 ? 5.273 9.694 -13.880 1.00 84.25 132 ASN A O 1
ATOM 1056 N N . LYS A 1 133 ? 3.225 8.824 -14.010 1.00 78.94 133 LYS A N 1
ATOM 1057 C CA . LYS A 1 133 ? 2.681 9.924 -14.824 1.00 78.94 133 LYS A CA 1
ATOM 1058 C C . LYS A 1 133 ? 2.764 11.295 -14.140 1.00 78.94 133 LYS A C 1
ATOM 1060 O O . LYS A 1 133 ? 2.862 12.308 -14.837 1.00 78.94 133 LYS A O 1
ATOM 1065 N N . LYS A 1 134 ? 2.665 11.362 -12.807 1.00 80.56 134 LYS A N 1
ATOM 1066 C CA . LYS A 1 134 ? 2.811 12.611 -12.036 1.00 80.56 134 LYS A CA 1
ATOM 1067 C C . LYS A 1 134 ? 4.286 12.975 -11.840 1.00 80.56 134 LYS A C 1
ATOM 1069 O O . LYS A 1 134 ? 4.628 14.141 -12.036 1.00 80.56 134 LYS A O 1
ATOM 1074 N N . ALA A 1 135 ? 5.137 11.995 -11.537 1.00 77.94 135 ALA A N 1
ATOM 1075 C CA . ALA A 1 135 ? 6.581 12.169 -11.374 1.00 77.94 135 ALA A CA 1
ATOM 1076 C C . ALA A 1 135 ? 7.251 12.650 -12.673 1.00 77.94 135 ALA A C 1
ATOM 1078 O O . ALA A 1 135 ? 7.921 13.677 -12.666 1.00 77.94 135 ALA A O 1
ATOM 1079 N N . LEU A 1 136 ? 6.945 12.029 -13.823 1.00 73.50 136 LEU A N 1
ATOM 1080 C CA . LEU A 1 136 ? 7.423 12.460 -15.151 1.00 73.50 136 LEU A CA 1
ATOM 1081 C C . LEU A 1 136 ? 7.033 13.904 -15.509 1.00 73.50 136 LEU A C 1
ATOM 1083 O O . LEU A 1 136 ? 7.656 14.530 -16.361 1.00 73.50 136 LEU A O 1
ATOM 1087 N N . LYS A 1 137 ? 5.987 14.445 -14.875 1.00 79.44 137 LYS A N 1
ATOM 1088 C CA . LYS A 1 137 ? 5.542 15.836 -15.050 1.00 79.44 137 LYS A CA 1
ATOM 1089 C C . LYS A 1 137 ? 6.135 16.793 -14.011 1.00 79.44 137 LYS A C 1
ATOM 1091 O O . LYS A 1 137 ? 5.701 17.942 -13.964 1.00 79.44 137 LYS A O 1
ATOM 1096 N N . GLY A 1 138 ? 7.046 16.322 -13.156 1.00 78.12 138 GLY A N 1
ATOM 1097 C CA . GLY A 1 138 ? 7.627 17.082 -12.047 1.00 78.12 138 GLY A CA 1
ATOM 1098 C C . GLY A 1 138 ? 6.616 17.460 -10.961 1.00 78.12 138 GLY A C 1
ATOM 1099 O O . GLY A 1 138 ? 6.819 18.438 -10.252 1.00 78.12 138 GLY A O 1
ATOM 1100 N N . ARG A 1 139 ? 5.484 16.747 -10.864 1.00 78.12 139 ARG A N 1
ATOM 1101 C CA . ARG A 1 139 ? 4.371 17.089 -9.954 1.00 78.12 139 ARG A CA 1
ATOM 1102 C C . ARG A 1 139 ? 4.349 16.264 -8.673 1.00 78.12 139 ARG A C 1
ATOM 1104 O O . ARG A 1 139 ? 3.418 16.419 -7.888 1.00 78.12 139 ARG A O 1
ATOM 1111 N N . LEU A 1 140 ? 5.292 15.343 -8.508 1.00 81.56 140 LEU A N 1
ATOM 1112 C CA . LEU A 1 140 ? 5.348 14.461 -7.353 1.00 81.56 140 LEU A CA 1
ATOM 1113 C C . LEU A 1 140 ? 6.792 14.053 -7.072 1.00 81.56 140 LEU A C 1
ATOM 1115 O O . LEU A 1 140 ? 7.539 13.774 -8.009 1.00 81.56 140 LEU A O 1
ATOM 1119 N N . THR A 1 141 ? 7.151 14.021 -5.794 1.00 82.69 141 THR A N 1
ATOM 1120 C CA . THR A 1 141 ? 8.424 13.503 -5.293 1.00 82.69 141 THR A CA 1
ATOM 1121 C C . THR A 1 141 ? 8.473 11.981 -5.397 1.00 82.69 141 THR A C 1
ATOM 1123 O O . THR A 1 141 ? 7.447 11.303 -5.311 1.00 82.69 141 THR A O 1
ATOM 1126 N N . HIS A 1 142 ? 9.672 11.431 -5.586 1.00 86.94 142 HIS A N 1
ATOM 1127 C CA . HIS A 1 142 ? 9.892 9.991 -5.484 1.00 86.94 142 HIS A CA 1
ATOM 1128 C C . HIS A 1 142 ? 9.752 9.530 -4.027 1.00 86.94 142 HIS A C 1
ATOM 1130 O O . HIS A 1 142 ? 9.844 10.343 -3.104 1.00 86.94 142 HIS A O 1
ATOM 1136 N N . TYR A 1 143 ? 9.445 8.240 -3.839 1.00 93.00 143 TYR A N 1
ATOM 1137 C CA . TYR A 1 143 ? 9.431 7.660 -2.493 1.00 93.00 143 TYR A CA 1
ATOM 1138 C C . TYR A 1 143 ? 10.873 7.609 -2.004 1.00 93.00 143 TYR A C 1
ATOM 1140 O O . TYR A 1 143 ? 11.747 7.230 -2.783 1.00 93.00 143 TYR A O 1
ATOM 1148 N N . SER A 1 144 ? 11.114 8.023 -0.768 1.00 92.62 144 SER A N 1
ATOM 1149 C CA . SER A 1 144 ? 12.436 7.971 -0.169 1.00 92.62 144 SER A CA 1
ATOM 1150 C C . SER A 1 144 ? 12.364 7.884 1.353 1.00 92.62 144 SER A C 1
ATOM 1152 O O . SER A 1 144 ? 11.483 8.483 1.982 1.00 92.62 144 SER A O 1
ATOM 1154 N N . THR A 1 145 ? 13.308 7.155 1.945 1.00 91.44 145 THR A N 1
ATOM 1155 C CA . THR A 1 145 ? 13.411 7.000 3.403 1.00 91.44 145 THR A CA 1
ATOM 1156 C C . THR A 1 145 ? 13.668 8.343 4.093 1.00 91.44 145 THR A C 1
ATOM 1158 O O . THR A 1 145 ? 13.016 8.673 5.077 1.00 91.44 145 THR A O 1
ATOM 1161 N N . SER A 1 146 ? 14.546 9.174 3.531 1.00 90.06 146 SER A N 1
ATOM 1162 C CA . SER A 1 146 ? 14.894 10.519 4.014 1.00 90.06 146 SER A CA 1
ATOM 1163 C C . SER A 1 146 ? 13.731 11.508 4.032 1.00 90.06 146 SER A C 1
ATOM 1165 O O . SER A 1 146 ? 13.807 12.526 4.714 1.00 90.06 146 SER A O 1
ATOM 1167 N N . ARG A 1 147 ? 12.670 11.240 3.264 1.00 89.31 147 ARG A N 1
ATOM 1168 C CA . ARG A 1 147 ? 11.443 12.048 3.241 1.00 89.31 147 ARG A CA 1
ATOM 1169 C C . ARG A 1 147 ? 10.317 11.422 4.053 1.00 89.31 147 ARG A C 1
ATOM 1171 O O . ARG A 1 147 ? 9.211 11.954 4.011 1.00 89.31 147 ARG A O 1
ATOM 1178 N N . GLU A 1 148 ? 10.578 10.291 4.710 1.00 91.62 148 GLU A N 1
ATOM 1179 C CA . GLU A 1 148 ? 9.582 9.525 5.465 1.00 91.62 148 GLU A CA 1
ATOM 1180 C C . GLU A 1 148 ? 8.341 9.239 4.613 1.00 91.62 148 GLU A C 1
ATOM 1182 O O . GLU A 1 148 ? 7.196 9.308 5.055 1.00 91.62 148 GLU A O 1
ATOM 1187 N N 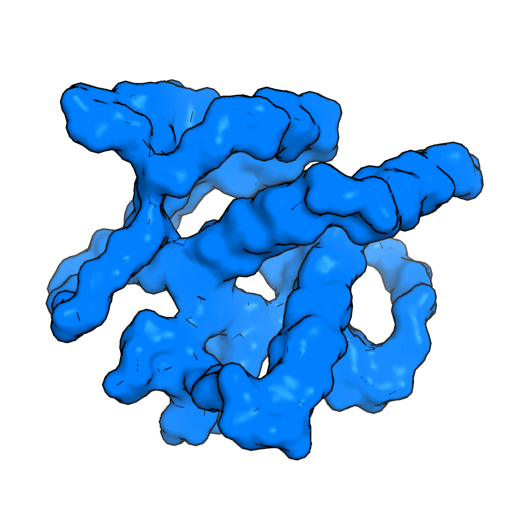. TYR A 1 149 ? 8.587 8.961 3.332 1.00 90.81 149 TYR A N 1
ATOM 1188 C CA . TYR A 1 149 ? 7.552 8.732 2.344 1.00 90.81 149 TYR A CA 1
ATOM 1189 C C . TYR A 1 149 ? 7.955 7.519 1.525 1.00 90.81 149 TYR A C 1
ATOM 1191 O O . TYR A 1 149 ? 8.696 7.629 0.549 1.00 90.81 149 TYR A O 1
ATOM 1199 N N . LEU A 1 150 ? 7.475 6.353 1.941 1.00 93.56 150 LEU A N 1
ATOM 1200 C CA . LEU A 1 150 ? 7.761 5.053 1.341 1.00 93.56 150 LEU A CA 1
ATOM 1201 C C . LEU A 1 150 ? 6.449 4.381 0.943 1.00 93.56 150 LEU A C 1
ATOM 1203 O O . LEU A 1 150 ? 5.386 4.765 1.412 1.00 93.56 150 LEU A O 1
ATOM 1207 N N . CYS A 1 151 ? 6.508 3.389 0.058 1.00 95.94 151 CYS A N 1
ATOM 1208 C CA . CYS A 1 151 ? 5.342 2.583 -0.291 1.00 95.94 151 CYS A CA 1
ATOM 1209 C C . CYS A 1 151 ? 5.774 1.158 -0.600 1.00 95.94 151 CYS A C 1
ATOM 1211 O O . CYS A 1 151 ? 6.769 0.954 -1.301 1.00 95.94 151 CYS A O 1
ATOM 1213 N N . HIS A 1 152 ? 5.041 0.177 -0.077 1.00 97.38 152 HIS A N 1
ATOM 1214 C CA . HIS A 1 152 ? 5.349 -1.233 -0.286 1.00 97.38 152 HIS A CA 1
ATOM 1215 C C . HIS A 1 152 ? 5.479 -1.550 -1.786 1.00 97.38 152 HIS A C 1
ATOM 1217 O O . HIS A 1 152 ? 4.620 -1.184 -2.592 1.00 97.38 152 HIS A O 1
ATOM 1223 N N . GLY A 1 153 ? 6.552 -2.241 -2.173 1.00 96.75 153 GLY A N 1
ATOM 1224 C CA . GLY A 1 153 ? 6.807 -2.644 -3.559 1.00 96.75 153 GLY A CA 1
ATOM 1225 C C . GLY A 1 153 ? 7.402 -1.549 -4.454 1.00 96.75 153 GLY A C 1
ATOM 1226 O O . GLY A 1 153 ? 7.738 -1.827 -5.607 1.00 96.75 153 GLY A O 1
ATOM 1227 N N . PHE A 1 154 ? 7.578 -0.320 -3.957 1.00 96.50 154 PHE A N 1
ATOM 1228 C CA . PHE A 1 154 ? 8.244 0.756 -4.694 1.00 96.50 154 PHE A CA 1
ATOM 1229 C C . PHE A 1 154 ? 9.727 0.864 -4.343 1.00 96.50 154 PHE A C 1
ATOM 1231 O O . PHE A 1 154 ? 10.154 0.497 -3.254 1.00 96.50 154 PHE A O 1
ATOM 1238 N N . ILE A 1 155 ? 10.503 1.402 -5.287 1.00 95.25 155 ILE A N 1
ATOM 1239 C CA . ILE A 1 155 ? 11.915 1.729 -5.071 1.00 95.25 155 ILE A CA 1
ATOM 1240 C C . ILE A 1 155 ? 12.004 2.928 -4.125 1.00 95.25 155 ILE A C 1
ATOM 1242 O O . ILE A 1 155 ? 11.374 3.959 -4.383 1.00 95.25 155 ILE A O 1
ATOM 1246 N N . ASP A 1 156 ? 12.812 2.789 -3.083 1.00 95.06 156 ASP A N 1
ATOM 1247 C CA . ASP A 1 156 ? 13.306 3.893 -2.270 1.00 95.06 156 ASP A CA 1
ATOM 1248 C C . ASP A 1 156 ? 14.430 4.619 -3.030 1.00 95.06 156 ASP A C 1
ATOM 1250 O O . ASP A 1 156 ? 15.450 4.023 -3.374 1.00 95.06 156 ASP A O 1
ATOM 1254 N N . GLU A 1 157 ? 14.234 5.907 -3.324 1.00 94.19 157 GLU A N 1
ATOM 1255 C CA . GLU A 1 157 ? 15.198 6.751 -4.047 1.00 94.19 157 GLU A CA 1
ATOM 1256 C C . GLU A 1 157 ? 16.563 6.829 -3.345 1.00 94.19 157 GLU A C 1
ATOM 1258 O O . GLU A 1 157 ? 17.577 6.979 -4.027 1.00 94.19 157 GLU A O 1
ATOM 1263 N N . ASP A 1 158 ? 16.608 6.691 -2.017 1.00 94.19 158 ASP A N 1
ATOM 1264 C CA . ASP A 1 158 ? 17.849 6.835 -1.254 1.00 94.19 158 ASP A CA 1
ATOM 1265 C C . ASP A 1 158 ? 18.714 5.572 -1.291 1.00 94.19 158 ASP A C 1
ATOM 1267 O O . ASP A 1 158 ? 19.942 5.659 -1.338 1.00 94.19 158 ASP A O 1
ATOM 1271 N N . THR A 1 159 ? 18.085 4.396 -1.264 1.00 95.94 159 THR A N 1
ATOM 1272 C CA . THR A 1 159 ? 18.786 3.103 -1.206 1.00 95.94 159 THR A CA 1
ATOM 1273 C C . THR A 1 159 ? 18.857 2.399 -2.558 1.00 95.94 159 THR A C 1
ATOM 1275 O O . THR A 1 159 ? 19.760 1.597 -2.783 1.00 95.94 159 THR A O 1
ATOM 1278 N N . GLY A 1 160 ? 17.932 2.699 -3.473 1.00 94.69 160 GLY A N 1
ATOM 1279 C CA . GLY A 1 160 ? 17.757 1.982 -4.737 1.00 94.69 160 GLY A CA 1
ATOM 1280 C C . GLY A 1 160 ? 17.073 0.617 -4.592 1.00 94.69 160 GLY A C 1
ATOM 1281 O O . GLY A 1 160 ? 16.821 -0.040 -5.604 1.00 94.69 160 GLY A O 1
ATOM 1282 N N . GLU A 1 161 ? 16.742 0.207 -3.367 1.00 96.69 161 GLU A N 1
ATOM 1283 C CA . GLU A 1 161 ? 16.106 -1.071 -3.053 1.00 96.69 161 GLU A CA 1
ATOM 1284 C C . GLU A 1 161 ? 14.575 -0.952 -3.024 1.00 96.69 161 GLU A C 1
ATOM 1286 O O . GLU A 1 161 ? 14.008 0.141 -2.956 1.00 96.69 161 GLU A O 1
ATOM 1291 N N . ILE A 1 162 ? 13.882 -2.092 -3.098 1.00 96.44 162 ILE A N 1
ATOM 1292 C CA . ILE A 1 162 ? 12.421 -2.137 -2.953 1.00 96.44 162 ILE A CA 1
ATOM 1293 C C . ILE A 1 162 ? 12.062 -2.067 -1.467 1.00 96.44 162 ILE A C 1
ATOM 1295 O O . ILE A 1 162 ? 12.539 -2.871 -0.668 1.00 96.44 162 ILE A O 1
ATOM 1299 N N . TRP A 1 163 ? 11.181 -1.134 -1.106 1.00 96.06 163 TRP A N 1
ATOM 1300 C CA . TRP A 1 163 ? 10.644 -1.044 0.246 1.00 96.06 163 TRP A CA 1
ATOM 1301 C C . TRP A 1 163 ? 9.613 -2.142 0.517 1.00 96.06 163 TRP A C 1
ATOM 1303 O O . TRP A 1 163 ? 8.687 -2.366 -0.273 1.00 96.06 163 TRP A O 1
ATOM 1313 N N . HIS A 1 164 ? 9.735 -2.768 1.685 1.00 94.56 164 HIS A N 1
ATOM 1314 C CA . HIS A 1 164 ? 8.791 -3.743 2.210 1.00 94.56 164 HIS A CA 1
ATOM 1315 C C . HIS A 1 164 ? 8.413 -3.362 3.645 1.00 94.56 164 HIS A C 1
ATOM 1317 O O . HIS A 1 164 ? 9.288 -3.127 4.473 1.00 94.56 164 HIS A O 1
ATOM 1323 N N . GLN A 1 165 ? 7.106 -3.286 3.893 1.00 91.06 165 GLN A N 1
ATOM 1324 C CA . GLN A 1 165 ? 6.501 -3.156 5.225 1.00 91.06 165 GLN A CA 1
ATOM 1325 C C . GLN A 1 165 ? 6.566 -4.454 6.023 1.00 91.06 165 GLN A C 1
ATOM 1327 O O . GLN A 1 165 ? 6.448 -5.521 5.379 1.00 91.06 165 GLN A O 1
#